Protein AF-D8VEE8-F1 (afdb_monomer)

Solvent-accessible surface area (backbone atoms only — not comparable to full-atom values): 7324 Å² total; per-residue (Å²): 111,64,72,57,51,20,66,76,57,74,43,55,63,66,44,64,72,67,67,70,63,55,74,68,55,46,54,48,46,51,50,52,52,52,54,50,72,73,42,100,67,87,84,81,87,68,89,56,37,43,54,67,55,46,51,54,51,52,52,52,43,35,74,75,70,61,59,70,65,46,80,43,91,43,55,85,62,46,40,56,95,67,93,65,96,43,69,68,62,37,51,55,50,47,54,51,52,51,54,50,49,27,60,78,67,71,27,60,70,50,68,41,71,86,77,80,86,80,121

Foldseek 3Di:
DLVVLCVQLVNDSVCVVVVPDDPVSVVSSVVVVVVVVPDLDDDDPDQPQELVVVLVVVVVSCVPPVDAEAEEEALQSHFYPDDDPDVVVRSVVSVVSVVVSCVVSVHYYHHHDDDDPDD

Organism: Chlamydia pneumoniae (NCBI:txid83558)

Sequence (119 aa):
VERIISNLSEVSCENLRRGNFSRETLSKVEKISSDLQSSHFFICDKNCSEINALINQATALKHSYGIDILFIDYLQLIEANGRSENRQNEIASISRKLRMLSVDLEIPIVCLSQLSRKV

Secondary structure (DSSP, 8-state):
-HHHHHHHHT--HHHHHHT---HHHHHHHHHHHHHHHTSS-----S---BHHHHHHHHHHHHHHH----EEES-GGGPBPSS--S-HHHHHHHHHHHHHHHHHHTTS-EEE--PPP---

Radius of gyration: 18.12 Å; Cα contacts (8 Å, |Δi|>4): 98; chains: 1; bounding box: 39×23×51 Å

pLDDT: mean 88.08, std 8.57, range [53.72, 98.06]

Nearest PDB structures (foldseek):
  4esv-assembly2_J  TM=9.112E-01  e=6.871E-08  Geobacillus stearothermophilus
  4nmn-assembly1_B  TM=9.186E-01  e=2.204E-07  Aquifex aeolicus VF5
  4esv-assembly2_I  TM=9.166E-01  e=1.701E-07  Geobacillus stearothermophilus
  4esv-assembly2_G  TM=9.127E-01  e=1.494E-07  Geobacillus stearothermophilus
  4nmn-assembly1_A  TM=9.421E-01  e=5.115E-07  Aquifex aeolicus VF5

InterPro domains:
  IPR007694 DNA helicase, DnaB-like, C-terminal [PF03796] (1-119)
  IPR007694 DNA helicase, DnaB-like, C-terminal [PS51199] (1-119)
  IPR027417 P-loop containing nucleoside triphosphate hydrolase [G3DSA:3.40.50.300] (1-119)
  IPR027417 P-loop containing nucleoside triphosphate hydrolase [SSF52540] (13-118)

Mean predicted aligned error: 5.83 Å

Structure (mmCIF, N/CA/C/O backbone):
data_AF-D8VEE8-F1
#
_entry.id   AF-D8VEE8-F1
#
loop_
_atom_site.group_PDB
_atom_site.id
_atom_site.type_symbol
_atom_site.label_atom_id
_atom_site.label_alt_id
_atom_site.label_comp_id
_atom_site.label_asym_id
_atom_site.label_entity_id
_atom_site.label_seq_id
_atom_site.pdbx_PDB_ins_code
_atom_site.Cartn_x
_atom_site.Cartn_y
_atom_site.Cartn_z
_atom_site.occupancy
_atom_site.B_iso_or_equiv
_atom_site.auth_seq_id
_atom_site.auth_comp_id
_atom_site.auth_asym_id
_atom_site.auth_atom_id
_atom_site.pdbx_PDB_model_num
ATOM 1 N N . VAL A 1 1 ? 5.477 5.446 -8.217 1.00 81.50 1 VAL A N 1
ATOM 2 C CA . VAL A 1 1 ? 5.498 4.716 -9.514 1.00 81.50 1 VAL A CA 1
ATOM 3 C C . VAL A 1 1 ? 6.887 4.180 -9.870 1.00 81.50 1 VAL A C 1
ATOM 5 O O . VAL A 1 1 ? 6.994 2.997 -10.158 1.00 81.50 1 VAL A O 1
ATOM 8 N N . GLU A 1 2 ? 7.957 4.982 -9.790 1.00 86.38 2 GLU A N 1
ATOM 9 C CA . GLU A 1 2 ? 9.326 4.582 -10.198 1.00 86.38 2 GLU A CA 1
ATOM 10 C C . GLU A 1 2 ? 9.810 3.237 -9.635 1.00 86.38 2 GLU A C 1
ATOM 12 O O . GLU A 1 2 ? 10.384 2.436 -10.364 1.00 86.38 2 GLU A O 1
ATOM 17 N N . ARG A 1 3 ? 9.543 2.950 -8.353 1.00 89.88 3 ARG A N 1
ATOM 18 C CA . ARG A 1 3 ? 9.939 1.677 -7.722 1.00 89.88 3 ARG A CA 1
ATOM 19 C C . ARG A 1 3 ? 9.278 0.459 -8.373 1.00 89.88 3 ARG A C 1
ATOM 21 O O . ARG A 1 3 ? 9.901 -0.594 -8.433 1.00 89.88 3 ARG A O 1
ATOM 28 N N . ILE A 1 4 ? 8.041 0.592 -8.850 1.00 90.81 4 ILE A N 1
ATOM 29 C CA . ILE A 1 4 ? 7.312 -0.494 -9.521 1.00 90.81 4 ILE A CA 1
ATOM 30 C C . ILE A 1 4 ? 7.951 -0.749 -10.883 1.00 90.81 4 ILE A C 1
ATOM 32 O O . ILE A 1 4 ? 8.325 -1.876 -11.186 1.00 90.81 4 ILE A O 1
ATOM 36 N N . ILE A 1 5 ? 8.166 0.320 -11.654 1.00 90.19 5 ILE A N 1
ATOM 37 C CA . ILE A 1 5 ? 8.821 0.245 -12.963 1.00 90.19 5 ILE A CA 1
ATOM 38 C C . ILE A 1 5 ? 10.224 -0.345 -12.821 1.00 90.19 5 ILE A C 1
ATOM 40 O O . ILE A 1 5 ? 10.573 -1.246 -13.572 1.00 90.19 5 ILE A O 1
ATOM 44 N N . SER A 1 6 ? 11.010 0.097 -11.838 1.00 91.44 6 SER A N 1
ATOM 45 C CA . SER A 1 6 ? 12.346 -0.443 -11.557 1.00 91.44 6 SER A CA 1
ATOM 46 C C . SER A 1 6 ? 12.328 -1.953 -11.328 1.00 91.44 6 SER A C 1
ATOM 48 O O . SER A 1 6 ? 13.102 -2.671 -11.955 1.00 91.44 6 SER A O 1
ATOM 50 N N . ASN A 1 7 ? 11.408 -2.442 -10.490 1.00 91.50 7 ASN A N 1
ATOM 51 C CA . ASN A 1 7 ? 11.284 -3.875 -10.219 1.00 91.50 7 ASN A CA 1
ATOM 52 C C . ASN A 1 7 ? 10.840 -4.671 -11.454 1.00 91.50 7 ASN A C 1
ATOM 54 O O . ASN A 1 7 ? 11.400 -5.726 -11.719 1.00 91.50 7 ASN A O 1
ATOM 58 N N . LEU A 1 8 ? 9.869 -4.173 -12.224 1.00 89.06 8 LEU A N 1
ATOM 59 C CA . LEU A 1 8 ? 9.342 -4.882 -13.398 1.00 89.06 8 LEU A CA 1
ATOM 60 C C . LEU A 1 8 ? 10.295 -4.845 -14.604 1.00 89.06 8 LEU A C 1
ATOM 62 O O . LEU A 1 8 ? 10.327 -5.771 -15.408 1.00 89.06 8 LEU A O 1
ATOM 66 N N . SER A 1 9 ? 11.052 -3.757 -14.757 1.00 89.44 9 SER A N 1
ATOM 67 C CA . SER A 1 9 ? 11.977 -3.553 -15.880 1.00 89.44 9 SER A CA 1
ATOM 68 C C . SER A 1 9 ? 13.381 -4.085 -15.613 1.00 89.44 9 SER A C 1
ATOM 70 O O . SER A 1 9 ? 14.176 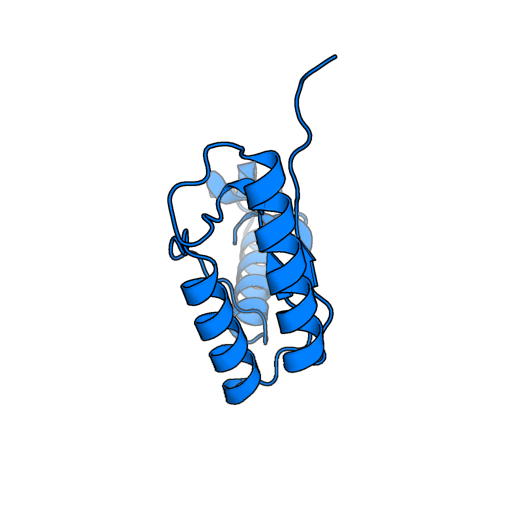-4.152 -16.549 1.00 89.44 9 SER A O 1
ATOM 72 N N . GLU A 1 10 ? 13.692 -4.467 -14.371 1.00 88.31 10 GLU A N 1
ATOM 73 C CA . GLU A 1 10 ? 15.039 -4.842 -13.908 1.00 88.31 10 GLU A CA 1
ATOM 74 C C . GLU A 1 10 ? 16.078 -3.721 -14.114 1.00 88.31 10 GLU A C 1
ATOM 76 O O . GLU A 1 10 ? 17.285 -3.954 -14.164 1.00 88.31 10 GLU A O 1
ATOM 81 N N . VAL A 1 11 ? 15.613 -2.475 -14.228 1.00 89.38 11 VAL A N 1
ATOM 82 C CA . VAL A 1 11 ? 16.457 -1.282 -14.334 1.00 89.38 11 VAL A CA 1
ATOM 83 C C . VAL A 1 11 ? 16.561 -0.647 -12.960 1.00 89.38 11 VAL A C 1
ATOM 85 O O . VAL A 1 11 ? 15.551 -0.437 -12.290 1.00 89.38 11 VAL A O 1
ATOM 88 N N . SER A 1 12 ? 17.769 -0.286 -12.530 1.00 89.19 12 SER A N 1
ATOM 89 C CA . SER A 1 12 ? 17.952 0.381 -11.238 1.00 89.19 12 SER A CA 1
ATOM 90 C C . SER A 1 12 ? 17.204 1.722 -11.177 1.00 89.19 12 SER A C 1
ATOM 92 O O . SER A 1 12 ? 17.165 2.481 -12.148 1.00 89.19 12 SER A O 1
ATOM 94 N N . CYS A 1 13 ? 16.661 2.063 -10.003 1.00 88.38 13 CYS A N 1
ATOM 95 C CA . CYS A 1 13 ? 16.030 3.368 -9.769 1.00 88.38 13 CYS A CA 1
ATOM 96 C C . CYS A 1 13 ? 16.967 4.552 -10.077 1.00 88.38 13 CYS A C 1
ATOM 98 O O . CYS A 1 13 ? 16.508 5.623 -10.457 1.00 88.38 13 CYS A O 1
ATOM 100 N N . GLU A 1 14 ? 18.278 4.384 -9.891 1.00 88.31 14 GLU A N 1
ATOM 101 C CA . GLU A 1 14 ? 19.265 5.415 -10.219 1.00 88.31 14 GLU A CA 1
ATOM 102 C C . GLU A 1 14 ? 19.337 5.670 -11.725 1.00 88.31 14 GLU A C 1
ATOM 104 O O . GLU A 1 14 ? 19.276 6.823 -12.149 1.00 88.31 14 GLU A O 1
ATOM 109 N N . ASN A 1 15 ? 19.402 4.606 -12.528 1.00 86.19 15 ASN A N 1
ATOM 110 C CA . ASN A 1 15 ? 19.406 4.728 -13.982 1.00 86.19 15 ASN A CA 1
ATOM 111 C C . ASN A 1 15 ? 18.078 5.297 -14.487 1.00 86.19 15 ASN A C 1
ATOM 113 O O . ASN A 1 15 ? 18.096 6.156 -15.366 1.00 86.19 15 ASN A O 1
ATOM 117 N N . LEU A 1 16 ? 16.954 4.901 -13.869 1.00 87.00 16 LEU A N 1
ATOM 118 C CA . LEU A 1 16 ? 15.640 5.472 -14.166 1.00 87.00 16 LEU A CA 1
ATOM 119 C C . LEU A 1 16 ? 15.597 6.990 -13.960 1.00 87.00 16 LEU A C 1
ATOM 121 O O . LEU A 1 16 ? 15.150 7.715 -14.842 1.00 87.00 16 LEU A O 1
ATOM 125 N N . ARG A 1 17 ? 16.118 7.481 -12.829 1.00 85.94 17 ARG A N 1
ATOM 126 C CA . ARG A 1 17 ? 16.149 8.920 -12.525 1.00 85.94 17 ARG A CA 1
ATOM 127 C C . ARG A 1 17 ? 17.143 9.707 -13.373 1.00 85.94 17 ARG A C 1
ATOM 129 O O . ARG A 1 17 ? 16.892 10.865 -13.681 1.00 85.94 17 ARG A O 1
ATOM 136 N N . ARG A 1 18 ? 18.289 9.110 -13.713 1.00 86.38 18 ARG A N 1
ATOM 137 C CA . ARG A 1 18 ? 19.337 9.774 -14.507 1.00 86.38 18 ARG A CA 1
ATOM 138 C C . ARG A 1 18 ? 19.025 9.826 -16.002 1.00 86.38 18 ARG A C 1
ATOM 140 O O . ARG A 1 18 ? 19.695 10.564 -16.714 1.00 86.38 18 ARG A O 1
ATOM 147 N N . GLY A 1 19 ? 18.063 9.039 -16.483 1.00 80.56 19 GLY A N 1
ATOM 148 C CA . GLY A 1 19 ? 17.708 8.995 -17.902 1.00 80.56 19 GLY A CA 1
ATOM 149 C C . GLY A 1 19 ? 18.764 8.333 -18.795 1.00 80.56 19 GLY A C 1
ATOM 150 O O . GLY A 1 19 ? 18.723 8.487 -20.012 1.00 80.56 19 GLY A O 1
ATOM 151 N N . ASN A 1 20 ? 19.734 7.620 -18.211 1.00 78.69 20 ASN A N 1
ATOM 152 C CA . ASN A 1 20 ? 20.813 6.984 -18.962 1.00 78.69 20 ASN A CA 1
ATOM 153 C C . ASN A 1 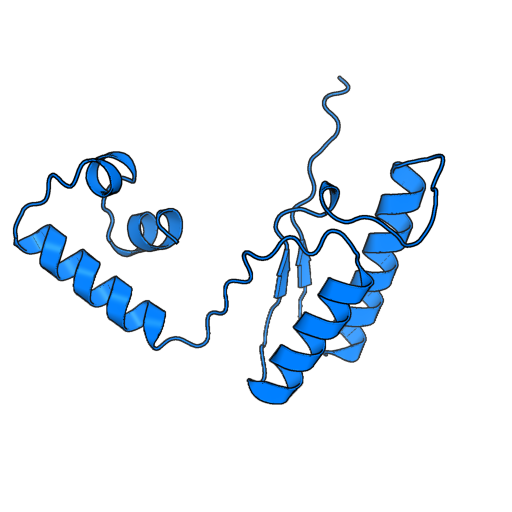20 ? 20.390 5.579 -19.408 1.00 78.69 20 ASN A C 1
ATOM 155 O O . ASN A 1 20 ? 20.655 4.590 -18.720 1.00 78.69 20 ASN A O 1
ATOM 159 N N . PHE A 1 21 ? 19.702 5.504 -20.545 1.00 83.44 21 PHE A N 1
ATOM 160 C CA . PHE A 1 21 ? 19.169 4.255 -21.083 1.00 83.44 21 PHE A CA 1
ATOM 161 C C . PHE A 1 21 ? 19.800 3.905 -22.427 1.00 83.44 21 PHE A C 1
ATOM 163 O O . PHE A 1 21 ? 19.977 4.761 -23.294 1.00 83.44 21 PHE A O 1
ATOM 170 N N . SER A 1 22 ? 20.055 2.614 -22.644 1.00 85.56 22 SER A N 1
ATOM 171 C CA . SER A 1 22 ? 20.137 2.096 -24.008 1.00 85.56 22 SER A CA 1
ATOM 172 C C . SER A 1 22 ? 18.741 2.152 -24.648 1.00 85.56 22 SER A C 1
ATOM 174 O O . SER A 1 22 ? 17.724 2.181 -23.948 1.00 85.56 22 SER A O 1
ATOM 176 N N . ARG A 1 23 ? 18.661 2.139 -25.985 1.00 86.75 23 ARG A N 1
ATOM 177 C CA . ARG A 1 23 ? 17.358 2.107 -26.681 1.00 86.75 23 ARG A CA 1
ATOM 178 C C . ARG A 1 23 ? 16.508 0.900 -26.279 1.00 86.75 23 ARG A C 1
ATOM 180 O O . ARG A 1 23 ? 15.293 1.016 -26.175 1.00 86.75 23 ARG A O 1
ATOM 187 N N . GLU A 1 24 ? 17.152 -0.239 -26.045 1.00 87.44 24 GLU A N 1
ATOM 188 C CA . GLU A 1 24 ? 16.488 -1.468 -25.609 1.00 87.44 24 GLU A CA 1
ATOM 189 C C . GLU A 1 24 ? 15.855 -1.297 -24.222 1.00 87.44 24 GLU A C 1
ATOM 191 O O . GLU A 1 24 ? 14.676 -1.594 -24.032 1.00 87.44 24 GLU A O 1
ATOM 196 N N . THR A 1 25 ? 16.602 -0.725 -23.274 1.00 86.56 25 THR A N 1
ATOM 197 C CA . THR A 1 25 ? 16.100 -0.433 -21.929 1.00 86.56 25 THR A CA 1
ATOM 198 C C . THR A 1 25 ? 14.935 0.549 -21.960 1.00 86.56 25 THR A C 1
ATOM 200 O O . THR A 1 25 ? 13.945 0.343 -21.261 1.00 86.56 25 THR A O 1
ATOM 203 N N . LEU A 1 26 ? 15.031 1.594 -22.785 1.00 89.06 26 LEU A N 1
ATOM 204 C CA . LEU A 1 26 ? 13.960 2.576 -22.930 1.00 89.06 26 LEU A CA 1
ATOM 205 C C . LEU A 1 26 ? 12.670 1.914 -23.434 1.00 89.06 26 LEU A C 1
ATOM 207 O O . LEU A 1 26 ? 11.622 2.079 -22.818 1.00 89.06 26 LEU A O 1
ATOM 211 N N . SER A 1 27 ? 12.767 1.082 -24.474 1.00 90.69 27 SER A N 1
ATOM 212 C CA . SER A 1 27 ? 11.617 0.346 -25.011 1.00 90.69 27 SER A CA 1
ATOM 213 C C . SER A 1 27 ? 10.992 -0.603 -23.976 1.00 90.69 27 SER A C 1
ATOM 215 O O . SER A 1 27 ? 9.767 -0.679 -23.865 1.00 90.69 27 SER A O 1
ATOM 217 N N . LYS A 1 28 ? 11.814 -1.281 -23.156 1.00 90.00 28 LYS A N 1
ATOM 218 C CA . LYS A 1 28 ? 11.333 -2.132 -22.050 1.00 90.00 28 LYS A CA 1
ATOM 219 C C . LYS A 1 28 ? 10.547 -1.317 -21.016 1.00 90.00 28 LYS A C 1
ATOM 221 O O . LYS A 1 28 ? 9.471 -1.737 -20.593 1.00 90.00 28 LYS A O 1
ATOM 226 N N . VAL A 1 29 ? 11.069 -0.154 -20.623 1.00 90.25 29 VAL A N 1
ATOM 227 C CA . VAL A 1 29 ? 10.430 0.745 -19.649 1.00 90.25 29 VAL A CA 1
ATOM 228 C C . VAL A 1 29 ? 9.117 1.316 -20.188 1.00 90.25 29 VAL A C 1
ATOM 230 O O . VAL A 1 29 ? 8.119 1.308 -19.470 1.00 90.25 29 VAL A O 1
ATOM 233 N N . GLU A 1 30 ? 9.091 1.769 -21.443 1.00 90.81 30 GLU A N 1
ATOM 234 C CA . GLU A 1 30 ? 7.886 2.298 -22.096 1.00 90.81 30 GLU A CA 1
ATOM 235 C C . GLU A 1 30 ? 6.770 1.256 -22.150 1.00 90.81 30 GLU A C 1
ATOM 237 O O . GLU A 1 30 ? 5.637 1.548 -21.763 1.00 90.81 30 GLU A O 1
ATOM 242 N N . LYS A 1 31 ? 7.103 0.022 -22.547 1.00 91.88 31 LYS A N 1
ATOM 243 C CA . LYS A 1 31 ? 6.147 -1.086 -22.579 1.00 91.88 31 LYS A CA 1
ATOM 244 C C . LYS A 1 31 ? 5.530 -1.336 -21.202 1.00 91.88 31 LYS A C 1
ATOM 246 O O . LYS A 1 31 ? 4.314 -1.330 -21.071 1.00 91.88 31 LYS A O 1
ATOM 251 N N . ILE A 1 32 ? 6.360 -1.477 -20.168 1.00 92.00 32 ILE A N 1
ATOM 252 C CA . ILE A 1 32 ? 5.890 -1.717 -18.794 1.00 92.00 32 ILE A CA 1
ATOM 253 C C . ILE A 1 32 ? 5.036 -0.555 -18.282 1.00 92.00 32 ILE A C 1
ATOM 255 O O . ILE A 1 32 ? 4.047 -0.775 -17.588 1.00 92.00 32 ILE A O 1
ATOM 259 N N . SER A 1 33 ? 5.409 0.683 -18.611 1.00 90.12 33 SER A N 1
ATOM 260 C CA . SER A 1 33 ? 4.636 1.867 -18.236 1.00 90.12 33 SER A CA 1
ATOM 261 C C . SER A 1 33 ? 3.247 1.851 -18.880 1.00 90.12 33 SER A C 1
ATOM 263 O O . SER A 1 33 ? 2.253 2.099 -18.199 1.00 90.12 33 SER A O 1
ATOM 265 N N . SER A 1 34 ? 3.167 1.491 -20.166 1.00 91.56 34 SER A N 1
ATOM 266 C CA . SER A 1 34 ? 1.898 1.328 -20.883 1.00 91.56 34 SER A CA 1
ATOM 267 C C . SER A 1 34 ? 1.049 0.203 -20.288 1.00 91.56 34 SER A C 1
ATOM 269 O O . SER A 1 34 ? -0.139 0.400 -20.030 1.00 91.56 34 SER A O 1
ATOM 271 N N . ASP A 1 35 ? 1.656 -0.954 -20.017 1.00 91.50 35 ASP A N 1
ATOM 272 C CA . ASP A 1 35 ? 0.970 -2.097 -19.411 1.00 91.50 35 ASP A CA 1
ATOM 273 C C . ASP A 1 35 ? 0.397 -1.707 -18.036 1.00 91.50 35 ASP A C 1
ATOM 275 O O . ASP A 1 35 ? -0.776 -1.958 -17.752 1.00 91.50 35 ASP A O 1
ATOM 279 N N . LEU A 1 36 ? 1.179 -0.996 -17.214 1.00 90.44 36 LEU A N 1
ATOM 280 C CA . LEU A 1 36 ? 0.749 -0.518 -15.899 1.00 90.44 36 LEU A CA 1
ATOM 281 C C . LEU A 1 36 ? -0.388 0.511 -15.994 1.00 90.44 36 LEU A C 1
ATOM 283 O O . LEU A 1 36 ? -1.321 0.442 -15.196 1.00 90.44 36 LEU A O 1
ATOM 287 N N . GLN A 1 37 ? -0.355 1.427 -16.969 1.00 88.25 37 GLN A N 1
ATOM 288 C CA . GLN A 1 37 ? -1.442 2.393 -17.193 1.00 88.25 37 GLN A CA 1
ATOM 289 C C . GLN A 1 37 ? -2.768 1.717 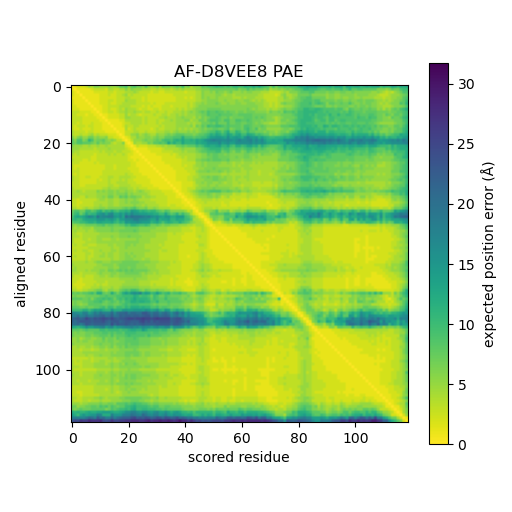-17.547 1.00 88.25 37 GLN A C 1
ATOM 291 O O . GLN A 1 37 ? -3.824 2.204 -17.155 1.00 88.25 37 GLN A O 1
ATOM 296 N N . SER A 1 38 ? -2.717 0.600 -18.273 1.00 88.81 38 SER A N 1
ATOM 297 C CA . SER A 1 38 ? -3.907 -0.179 -18.635 1.00 88.81 38 SER A CA 1
ATOM 298 C C . SER A 1 38 ? -4.372 -1.157 -17.547 1.00 88.81 38 SER A C 1
ATOM 300 O O . SER A 1 38 ? -5.416 -1.793 -17.689 1.00 88.81 38 SER A O 1
ATOM 302 N N . SER A 1 39 ? -3.602 -1.306 -16.467 1.00 90.62 39 SER A N 1
ATOM 303 C CA . SER A 1 39 ? -3.886 -2.272 -15.407 1.00 90.62 39 SER A CA 1
ATOM 304 C C . SER A 1 39 ? -4.910 -1.750 -14.391 1.00 90.62 39 SER A C 1
ATOM 306 O O . SER A 1 39 ? -5.046 -0.547 -14.175 1.00 90.62 39 SER A O 1
ATOM 308 N N . HIS A 1 40 ? -5.583 -2.667 -13.688 1.00 90.94 40 HIS A N 1
ATOM 309 C CA . HIS A 1 40 ? -6.479 -2.352 -12.564 1.00 90.94 40 HIS A CA 1
ATOM 310 C C . HIS A 1 40 ? -5.688 -2.063 -11.274 1.00 90.94 40 HIS A C 1
ATOM 312 O O . HIS A 1 40 ? -5.967 -2.612 -10.209 1.00 90.94 40 HIS A O 1
ATOM 318 N N . PHE A 1 41 ? -4.655 -1.225 -11.379 1.00 91.56 41 PHE A N 1
ATOM 319 C CA . PHE A 1 41 ? -3.785 -0.838 -10.277 1.00 91.56 41 PHE A CA 1
ATOM 320 C C . PHE A 1 41 ? -3.913 0.660 -10.005 1.00 91.56 41 PHE A C 1
ATOM 322 O O . PHE A 1 41 ? -3.396 1.502 -10.738 1.00 91.56 41 PHE A O 1
ATOM 329 N N . PHE A 1 42 ? -4.603 0.997 -8.919 1.00 91.69 42 PHE A N 1
ATOM 330 C CA . PHE A 1 42 ? -4.892 2.379 -8.551 1.00 91.69 42 PHE A CA 1
ATOM 331 C C . PHE A 1 42 ? -3.907 2.866 -7.487 1.00 91.69 42 PHE A C 1
ATOM 333 O O . PHE A 1 42 ? -3.839 2.310 -6.392 1.00 91.69 42 PHE A O 1
ATOM 340 N N . ILE A 1 43 ? -3.169 3.938 -7.786 1.00 90.31 43 ILE A N 1
ATOM 341 C CA . ILE A 1 43 ? -2.318 4.627 -6.809 1.00 90.31 43 ILE A CA 1
ATOM 342 C C . ILE A 1 43 ? -3.017 5.909 -6.371 1.00 90.31 43 ILE A C 1
ATOM 344 O O . ILE A 1 43 ? -3.306 6.781 -7.190 1.00 90.31 43 ILE A O 1
ATOM 348 N N . CYS A 1 44 ? -3.252 6.040 -5.070 1.00 86.88 44 CYS A N 1
ATOM 349 C CA . CYS A 1 44 ? -3.850 7.227 -4.471 1.00 86.88 44 CYS A CA 1
ATOM 350 C C . CYS A 1 44 ? -2.767 8.017 -3.724 1.00 86.88 44 CYS A C 1
ATOM 352 O O . CYS A 1 44 ? -2.444 7.687 -2.592 1.00 86.88 44 CYS A O 1
ATOM 354 N N . ASP A 1 45 ? -2.205 9.044 -4.368 1.00 76.25 45 ASP A N 1
ATOM 355 C CA . ASP A 1 45 ? -1.109 9.877 -3.823 1.00 76.25 45 ASP A CA 1
ATOM 356 C C . ASP A 1 45 ? -1.605 11.170 -3.141 1.00 76.25 45 ASP A C 1
ATOM 358 O O . ASP A 1 45 ? -0.841 12.049 -2.757 1.00 76.25 45 ASP A O 1
ATOM 362 N N . LYS A 1 46 ? -2.927 11.338 -3.011 1.00 69.00 46 LYS A N 1
ATOM 363 C CA . LYS A 1 46 ? -3.483 12.464 -2.252 1.00 69.00 46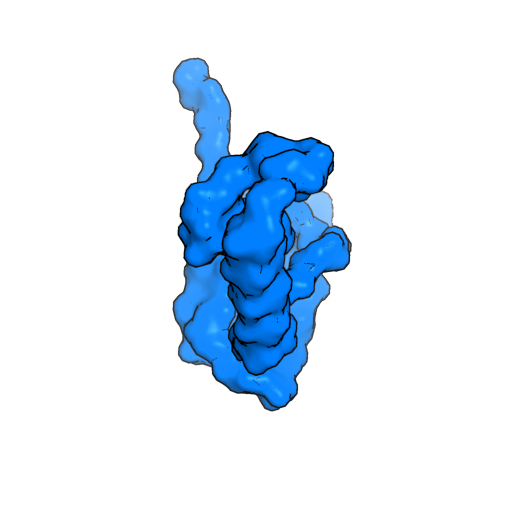 LYS A CA 1
ATOM 364 C C . LYS A 1 46 ? -3.369 12.153 -0.763 1.00 69.00 46 LYS A C 1
ATOM 366 O O . LYS A 1 46 ? -3.793 11.081 -0.342 1.00 69.00 46 LYS A O 1
ATOM 371 N N . ASN A 1 47 ? -2.875 13.116 0.019 1.00 64.19 47 ASN A N 1
ATOM 372 C CA . ASN A 1 47 ? -2.802 13.043 1.480 1.00 64.19 47 ASN A CA 1
ATOM 373 C C . ASN A 1 47 ? -4.203 12.845 2.093 1.00 64.19 47 ASN A C 1
ATOM 375 O O . ASN A 1 47 ? -4.876 13.811 2.444 1.00 64.19 47 ASN A O 1
ATOM 379 N N . CYS A 1 48 ? -4.649 11.597 2.229 1.00 68.81 48 CYS A N 1
ATOM 380 C CA . CYS A 1 48 ? -5.742 11.233 3.122 1.00 68.81 48 CYS A CA 1
ATOM 381 C C . CYS A 1 48 ? -5.147 10.994 4.507 1.00 68.81 48 CYS A C 1
ATOM 383 O O . CYS A 1 48 ? -4.848 9.856 4.865 1.00 68.81 48 CYS A O 1
ATOM 385 N N . SER A 1 49 ? -4.941 12.070 5.270 1.00 78.69 49 SER A N 1
ATOM 386 C CA . SER A 1 49 ? -4.578 11.934 6.682 1.00 78.69 49 SER A CA 1
ATOM 387 C C . SER A 1 49 ? -5.748 11.352 7.475 1.00 78.69 49 SER A C 1
ATOM 389 O O . SER A 1 49 ? -5.547 10.507 8.331 1.00 78.69 49 SER A O 1
ATOM 391 N N . GLU A 1 50 ? -6.993 11.706 7.158 1.00 88.31 50 GLU A N 1
ATOM 392 C CA . GLU A 1 50 ? -8.152 11.213 7.906 1.00 88.31 50 GLU A CA 1
ATOM 393 C C . GLU A 1 50 ? -8.594 9.799 7.493 1.00 88.31 50 GLU A C 1
ATOM 395 O O . GLU A 1 50 ? -8.865 9.517 6.321 1.00 88.31 50 GLU A O 1
ATOM 400 N N . ILE A 1 51 ? -8.805 8.925 8.485 1.00 91.19 51 ILE A N 1
ATOM 401 C CA . ILE A 1 51 ? -9.297 7.551 8.265 1.00 91.19 51 ILE A CA 1
ATOM 402 C C . ILE A 1 51 ? -10.638 7.493 7.514 1.00 91.19 51 ILE A C 1
ATOM 404 O O . ILE A 1 51 ? -10.877 6.576 6.731 1.00 91.19 51 ILE A O 1
ATOM 408 N N . ASN A 1 52 ? -11.519 8.474 7.721 1.00 91.06 52 ASN A N 1
ATOM 409 C CA . ASN A 1 52 ? -12.813 8.517 7.040 1.00 91.06 52 ASN A CA 1
ATOM 410 C C . ASN A 1 52 ? -12.666 8.807 5.539 1.00 91.06 52 ASN A C 1
ATOM 412 O O . ASN A 1 52 ? -13.404 8.241 4.734 1.00 91.06 52 ASN A O 1
ATOM 416 N N . ALA A 1 53 ? -11.709 9.657 5.156 1.00 91.25 53 ALA A N 1
ATOM 417 C CA . ALA A 1 53 ? -11.432 9.944 3.753 1.00 91.25 53 ALA A CA 1
ATOM 418 C C . ALA A 1 53 ? -10.923 8.687 3.030 1.00 91.25 53 ALA A C 1
ATOM 420 O O . ALA A 1 53 ? -11.397 8.373 1.938 1.00 91.25 53 ALA A O 1
ATOM 421 N N . LEU A 1 54 ? -10.051 7.915 3.691 1.00 92.50 54 LEU A N 1
ATOM 422 C CA . LEU A 1 54 ? -9.570 6.626 3.190 1.00 92.50 54 LEU A CA 1
ATOM 423 C C . LEU A 1 54 ? -10.714 5.628 2.983 1.00 92.50 54 LEU A C 1
ATOM 425 O O . LEU A 1 54 ? -10.802 5.021 1.918 1.00 92.50 54 LEU A O 1
ATOM 429 N N . ILE A 1 55 ? -11.604 5.479 3.972 1.00 93.94 55 ILE A N 1
ATOM 430 C CA . ILE A 1 55 ? -12.770 4.585 3.878 1.00 93.94 55 ILE A CA 1
ATOM 431 C C . ILE A 1 55 ? -13.640 4.966 2.677 1.00 93.94 55 ILE A C 1
ATOM 433 O O . ILE A 1 55 ? -13.936 4.118 1.840 1.00 93.94 55 ILE A O 1
ATOM 437 N N . ASN A 1 56 ? -13.995 6.247 2.549 1.00 94.00 56 ASN A N 1
ATOM 438 C CA . ASN A 1 56 ? -14.833 6.723 1.449 1.00 94.00 56 ASN A CA 1
ATOM 439 C C . ASN A 1 56 ? -14.192 6.451 0.082 1.00 94.00 56 ASN A C 1
ATOM 441 O O . ASN A 1 56 ? -14.872 6.014 -0.848 1.00 94.00 56 ASN A O 1
ATOM 445 N N . GLN A 1 57 ? -12.882 6.675 -0.037 1.00 93.38 57 GLN A N 1
ATOM 446 C CA . GLN A 1 57 ? -12.151 6.428 -1.273 1.00 93.38 57 GLN A CA 1
ATOM 447 C C . GLN A 1 57 ? -12.088 4.933 -1.616 1.00 93.38 57 GLN A C 1
ATOM 449 O O . GLN A 1 57 ? -12.345 4.562 -2.761 1.00 93.38 57 GLN A O 1
ATOM 454 N N . ALA A 1 58 ? -11.792 4.071 -0.639 1.00 94.75 58 ALA A N 1
ATOM 455 C CA . ALA A 1 58 ? -11.735 2.625 -0.839 1.00 94.75 58 ALA A CA 1
ATOM 456 C C . ALA A 1 58 ? -13.098 2.054 -1.259 1.00 94.75 58 ALA A C 1
ATOM 458 O O . ALA A 1 58 ? -13.172 1.291 -2.222 1.00 94.75 58 ALA A O 1
ATOM 459 N N . THR A 1 59 ? -14.184 2.482 -0.609 1.00 96.00 59 THR A N 1
ATOM 460 C CA . THR A 1 59 ? -15.550 2.075 -0.971 1.00 96.00 59 THR A CA 1
ATOM 461 C C . THR A 1 59 ? -15.924 2.539 -2.377 1.00 96.00 59 THR A C 1
ATOM 463 O O . THR A 1 59 ? -16.462 1.756 -3.159 1.00 96.00 59 THR A O 1
ATOM 466 N N . ALA A 1 60 ? -15.588 3.780 -2.745 1.00 95.19 60 ALA A N 1
ATOM 467 C CA . ALA A 1 60 ? -15.833 4.290 -4.093 1.00 95.19 60 ALA A CA 1
ATOM 468 C C . ALA A 1 60 ? -15.071 3.489 -5.164 1.00 95.19 60 ALA A C 1
ATOM 470 O O . ALA A 1 60 ? -15.633 3.188 -6.220 1.00 95.19 60 ALA A O 1
ATOM 471 N N . LEU A 1 61 ? -13.819 3.103 -4.888 1.00 95.25 61 LEU A N 1
ATOM 472 C CA . LEU A 1 61 ? -13.020 2.263 -5.783 1.00 95.25 61 LEU A CA 1
ATOM 473 C C . LEU A 1 61 ? -13.570 0.835 -5.879 1.00 95.25 61 LEU A C 1
ATOM 475 O O . LEU A 1 61 ? -13.655 0.303 -6.984 1.00 95.25 61 LEU A O 1
ATOM 479 N N . LYS A 1 62 ? -14.002 0.228 -4.764 1.00 96.19 62 LYS A N 1
ATOM 480 C CA . LYS A 1 62 ? -14.653 -1.093 -4.770 1.00 96.19 62 LYS A CA 1
ATOM 481 C C . LYS A 1 62 ? -15.935 -1.076 -5.591 1.00 96.19 62 LYS A C 1
ATOM 483 O O . LYS A 1 62 ? -16.127 -1.955 -6.419 1.00 96.19 62 LYS A O 1
ATOM 488 N N . HIS A 1 63 ? -16.772 -0.058 -5.417 1.00 96.44 63 HIS A N 1
ATOM 489 C CA . HIS A 1 63 ? -18.016 0.072 -6.171 1.00 96.44 63 HIS A CA 1
ATOM 490 C C . HIS A 1 63 ? -17.775 0.317 -7.668 1.00 96.44 63 HIS A C 1
ATOM 492 O O . HIS A 1 63 ? -18.454 -0.264 -8.507 1.00 96.44 63 HIS A O 1
ATOM 498 N N . SER A 1 64 ? -16.820 1.185 -8.012 1.00 95.62 64 SER A N 1
ATOM 499 C CA . SER A 1 64 ? -16.608 1.603 -9.406 1.00 95.62 64 SER A CA 1
ATOM 500 C C . SER A 1 64 ? -15.788 0.602 -10.219 1.00 95.62 64 SER A C 1
ATOM 502 O O . SER A 1 64 ? -16.016 0.465 -11.416 1.00 95.62 64 SER A O 1
ATOM 504 N N . TYR A 1 65 ? -14.827 -0.074 -9.583 1.00 95.12 65 TYR A N 1
ATOM 505 C CA . TYR A 1 65 ? -13.827 -0.899 -10.269 1.00 95.12 65 TYR A CA 1
ATOM 506 C C . TYR A 1 65 ? -13.681 -2.309 -9.696 1.00 95.12 65 TYR A C 1
ATOM 508 O O . TYR A 1 65 ? -12.909 -3.093 -10.235 1.00 95.12 65 TYR A O 1
ATOM 516 N N . GLY A 1 66 ? -14.382 -2.646 -8.611 1.00 95.94 66 GLY A N 1
ATOM 517 C CA . GLY A 1 66 ? -14.353 -3.996 -8.055 1.00 95.94 66 GLY A CA 1
ATOM 518 C C . GLY A 1 66 ? -13.007 -4.407 -7.461 1.00 95.94 66 GLY A C 1
ATOM 519 O O . GLY A 1 66 ? -12.660 -5.571 -7.574 1.00 95.94 66 GLY A O 1
ATOM 520 N N . ILE A 1 67 ? -12.248 -3.492 -6.836 1.00 96.44 67 ILE A N 1
ATOM 521 C CA . ILE A 1 67 ? -10.915 -3.816 -6.286 1.00 96.44 67 ILE A CA 1
ATOM 522 C C . ILE A 1 67 ? -10.931 -5.064 -5.387 1.00 96.44 67 ILE A C 1
ATOM 524 O O . ILE A 1 67 ? -11.870 -5.266 -4.615 1.00 96.44 67 ILE A O 1
ATOM 528 N N . ASP A 1 68 ? -9.869 -5.864 -5.456 1.00 97.00 68 ASP A N 1
ATOM 529 C CA . ASP A 1 68 ? -9.755 -7.138 -4.726 1.00 97.00 68 ASP A CA 1
ATOM 530 C C . ASP A 1 68 ? -8.820 -7.071 -3.517 1.00 97.00 68 ASP A C 1
ATOM 532 O O . ASP A 1 68 ? -8.802 -7.972 -2.685 1.00 97.00 68 ASP A O 1
ATOM 536 N N . ILE A 1 69 ? -8.012 -6.017 -3.414 1.00 97.50 69 ILE A N 1
ATOM 537 C CA . ILE A 1 69 ? -7.041 -5.841 -2.336 1.00 97.50 69 ILE A CA 1
ATOM 538 C C . ILE A 1 69 ? -6.742 -4.360 -2.130 1.00 97.50 69 ILE A C 1
ATOM 540 O O . ILE A 1 69 ? -6.696 -3.582 -3.084 1.00 97.50 69 ILE A O 1
ATOM 544 N N . LEU A 1 70 ? -6.511 -3.976 -0.875 1.00 96.12 70 LEU A N 1
ATOM 545 C CA . LEU A 1 70 ? -6.103 -2.625 -0.506 1.00 96.12 70 LEU A CA 1
ATOM 546 C C . LEU A 1 70 ? -4.744 -2.650 0.199 1.00 96.12 70 LEU A C 1
ATOM 548 O O . LEU A 1 70 ? -4.563 -3.359 1.188 1.00 96.12 70 LEU A O 1
ATOM 552 N N . PHE A 1 71 ? -3.810 -1.833 -0.284 1.00 95.31 71 PHE A N 1
ATOM 553 C CA . PHE A 1 71 ? -2.506 -1.610 0.340 1.00 95.31 71 PHE A CA 1
ATOM 554 C C . PHE A 1 71 ? -2.433 -0.197 0.925 1.00 95.31 71 PHE A C 1
ATOM 556 O O . PHE A 1 71 ? -2.793 0.767 0.252 1.00 95.31 71 PHE A O 1
ATOM 563 N N . ILE A 1 72 ? -1.951 -0.074 2.164 1.00 92.38 72 ILE A N 1
ATOM 564 C CA . ILE A 1 72 ? -1.828 1.199 2.890 1.00 92.38 72 ILE A CA 1
ATOM 565 C C . ILE A 1 72 ? -0.378 1.381 3.357 1.00 92.38 72 ILE A C 1
ATOM 567 O O . ILE A 1 72 ? 0.121 0.598 4.167 1.00 92.38 72 ILE A O 1
ATOM 571 N N . ASP A 1 73 ? 0.278 2.439 2.879 1.00 89.81 73 ASP A N 1
ATOM 572 C CA . ASP A 1 73 ? 1.648 2.842 3.229 1.00 89.81 73 ASP A CA 1
ATOM 573 C C . ASP A 1 73 ? 1.621 4.261 3.827 1.00 89.81 73 ASP A C 1
ATOM 575 O O . ASP A 1 73 ? 1.457 5.232 3.098 1.00 89.81 73 ASP A O 1
ATOM 579 N N . TYR A 1 74 ? 1.683 4.477 5.142 1.00 84.62 74 TYR A N 1
ATOM 580 C CA . TYR A 1 74 ? 1.709 3.557 6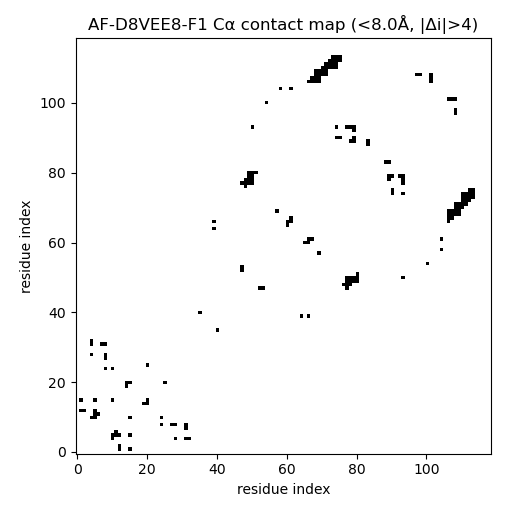.286 1.00 84.62 74 TYR A CA 1
ATOM 581 C C . TYR A 1 74 ? 0.767 4.085 7.387 1.00 84.62 74 TYR A C 1
ATOM 583 O O . TYR A 1 74 ? 0.458 5.277 7.430 1.00 84.62 74 TYR A O 1
ATOM 591 N N . LEU A 1 75 ? 0.314 3.219 8.305 1.00 83.94 75 LEU A N 1
ATOM 592 C CA . LEU A 1 75 ? -0.734 3.532 9.299 1.00 83.94 75 LEU A CA 1
ATOM 593 C C . LEU A 1 75 ? -0.462 4.795 10.118 1.00 83.94 75 LEU A C 1
ATOM 595 O O . LEU A 1 75 ? -1.389 5.504 10.495 1.00 83.94 75 LEU A O 1
ATOM 599 N N . GLN A 1 76 ? 0.805 5.077 10.415 1.00 80.56 76 GLN A N 1
ATOM 600 C CA . GLN A 1 76 ? 1.191 6.214 11.238 1.00 80.56 76 GLN A CA 1
ATOM 601 C C . GLN A 1 76 ? 1.009 7.580 10.548 1.00 80.56 76 GLN A C 1
ATOM 603 O O . GLN A 1 76 ? 1.163 8.592 11.229 1.00 80.56 76 GLN A O 1
ATOM 608 N N . LEU A 1 77 ? 0.683 7.638 9.255 1.00 81.81 77 LEU A N 1
ATOM 609 C CA . LEU A 1 77 ? 0.257 8.875 8.583 1.00 81.81 77 LEU A CA 1
ATOM 610 C C . LEU A 1 77 ? -1.255 9.101 8.658 1.00 81.81 77 LEU A C 1
ATOM 612 O O . LEU A 1 77 ? -1.729 10.173 8.297 1.00 81.81 77 LEU A O 1
ATOM 616 N N . ILE A 1 78 ? -1.996 8.101 9.141 1.00 84.75 78 ILE A N 1
ATOM 617 C CA . ILE A 1 78 ? -3.432 8.197 9.340 1.00 84.75 78 ILE A CA 1
ATOM 618 C C . ILE A 1 78 ? -3.700 8.778 10.734 1.00 84.75 78 ILE A C 1
ATOM 620 O O . ILE A 1 78 ? -3.113 8.369 11.747 1.00 84.75 78 ILE A O 1
ATOM 624 N N . GLU A 1 79 ? -4.603 9.742 10.760 1.00 82.69 79 GLU A N 1
ATOM 625 C CA . GLU A 1 79 ? -5.166 10.415 11.915 1.00 82.69 79 GLU A CA 1
ATOM 626 C C . GLU A 1 79 ? -6.543 9.812 12.205 1.00 82.69 79 GLU A C 1
ATOM 628 O O . GLU A 1 79 ? -7.393 9.631 11.318 1.00 82.69 79 GLU A O 1
ATOM 633 N N . ALA A 1 80 ? -6.773 9.463 13.469 1.00 79.81 80 ALA A N 1
ATOM 634 C CA . ALA A 1 80 ? -8.118 9.147 13.919 1.00 79.81 80 ALA A CA 1
ATOM 635 C C . ALA A 1 80 ? -8.912 10.443 14.124 1.00 79.81 80 ALA A C 1
ATOM 637 O O . ALA A 1 80 ? -8.367 11.481 14.485 1.00 79.81 80 ALA A O 1
ATOM 638 N N . ASN A 1 81 ? -10.231 10.374 13.952 1.00 72.81 81 ASN A N 1
ATOM 639 C CA . ASN A 1 81 ? -11.095 11.524 14.206 1.00 72.81 81 ASN A CA 1
ATOM 640 C C . ASN A 1 81 ? -11.002 11.936 15.690 1.00 72.81 81 ASN A C 1
ATOM 642 O O . ASN A 1 81 ? -11.427 11.174 1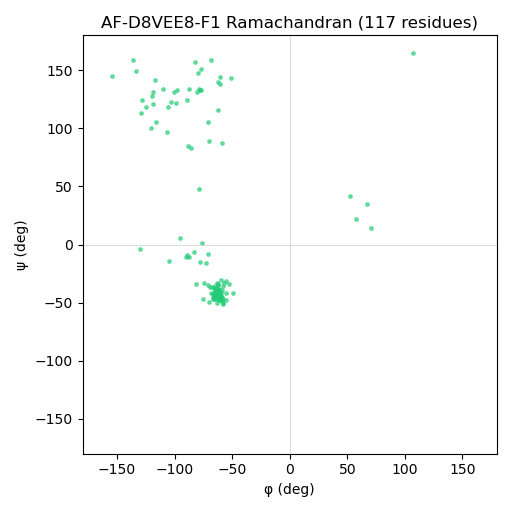6.562 1.00 72.81 81 ASN A O 1
ATOM 646 N N . GLY A 1 82 ? -10.499 13.144 15.957 1.00 68.25 82 GLY A N 1
ATOM 647 C CA . GLY A 1 82 ? -10.429 13.751 17.291 1.00 68.25 82 GLY A CA 1
ATOM 648 C C . GLY A 1 82 ? -9.022 13.801 17.902 1.00 68.25 82 GLY A C 1
ATOM 649 O O . GLY A 1 82 ? -8.097 13.128 17.460 1.00 68.25 82 GLY A O 1
ATOM 650 N N . ARG A 1 83 ? -8.851 14.612 18.957 1.00 59.94 83 ARG A N 1
ATOM 651 C CA . ARG A 1 83 ? -7.602 14.658 19.735 1.00 59.94 83 ARG A CA 1
ATOM 652 C C . ARG A 1 83 ? -7.467 13.377 20.558 1.00 59.94 83 ARG A C 1
ATOM 654 O O . ARG A 1 83 ? -8.140 13.225 21.572 1.00 59.94 83 ARG A O 1
ATOM 661 N N . SER A 1 84 ? -6.585 12.476 20.139 1.00 65.12 84 SER A N 1
ATOM 662 C CA . SER A 1 84 ? -6.109 11.390 20.996 1.00 65.12 84 SER A CA 1
ATOM 663 C C . SER A 1 84 ? -4.879 11.860 21.770 1.00 65.12 84 SER A C 1
ATOM 665 O O . SER A 1 84 ? -3.887 12.258 21.169 1.00 65.12 84 SER A O 1
AT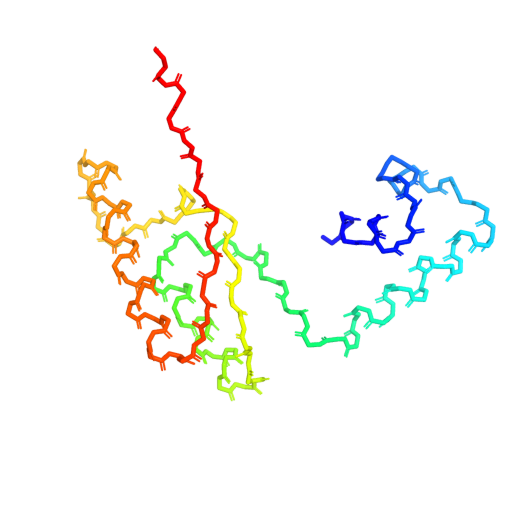OM 667 N N . GLU A 1 85 ? -4.909 11.782 23.101 1.00 68.38 85 GLU A N 1
ATOM 668 C CA . GLU A 1 85 ? -3.721 12.042 23.933 1.00 68.38 85 GLU A CA 1
ATOM 669 C C . GLU A 1 85 ? -2.691 10.902 23.850 1.00 68.38 85 GLU A C 1
ATOM 671 O O . GLU A 1 85 ? -1.529 11.077 24.210 1.00 68.38 85 GLU A O 1
ATOM 676 N N . ASN A 1 86 ? -3.096 9.725 23.348 1.00 83.94 86 ASN A N 1
ATOM 677 C CA . ASN A 1 86 ? -2.243 8.545 23.266 1.00 83.94 86 ASN A CA 1
ATOM 678 C C . ASN A 1 86 ? -2.244 7.937 21.853 1.00 83.94 86 ASN A C 1
ATOM 680 O O . ASN A 1 86 ? -3.238 7.361 21.397 1.00 83.94 86 ASN A O 1
ATOM 684 N N . ARG A 1 87 ? -1.088 7.999 21.180 1.00 83.31 87 ARG A N 1
ATOM 685 C CA . ARG A 1 87 ? -0.890 7.454 19.827 1.00 83.31 87 ARG A CA 1
ATOM 686 C C . ARG A 1 87 ? -1.151 5.946 19.743 1.00 83.31 87 ARG A C 1
ATOM 688 O O . ARG A 1 87 ? -1.608 5.467 18.712 1.00 83.31 87 ARG A O 1
ATOM 695 N N . GLN A 1 88 ? -0.908 5.186 20.813 1.00 84.62 88 GLN A N 1
ATOM 696 C CA . GLN A 1 88 ? -1.181 3.742 20.827 1.00 84.62 88 GLN A CA 1
ATOM 697 C C . GLN A 1 88 ? -2.682 3.453 20.730 1.00 84.62 88 GLN A C 1
ATOM 699 O O . GLN A 1 88 ? -3.104 2.612 19.936 1.00 84.62 88 GLN A O 1
ATOM 704 N N . ASN A 1 89 ? -3.491 4.192 21.492 1.00 86.38 89 ASN A N 1
ATOM 705 C CA . ASN A 1 89 ? -4.949 4.078 21.443 1.00 86.38 89 ASN A CA 1
ATOM 706 C C . ASN A 1 89 ? -5.495 4.511 20.082 1.00 86.38 89 ASN A C 1
ATOM 708 O O . ASN A 1 89 ? -6.442 3.914 19.569 1.00 86.38 89 ASN A O 1
ATOM 712 N N . GLU A 1 90 ? -4.867 5.520 19.483 1.00 87.56 90 GLU A N 1
ATOM 713 C CA . GLU A 1 90 ? -5.209 6.000 18.152 1.00 87.56 90 GLU A CA 1
ATOM 714 C C . GLU A 1 90 ? -4.975 4.928 17.081 1.00 87.56 90 GLU A C 1
ATOM 716 O O . GLU A 1 90 ? -5.895 4.584 16.340 1.00 87.56 90 GLU A O 1
ATOM 721 N N . ILE A 1 91 ? -3.786 4.316 17.064 1.00 88.50 91 ILE A N 1
ATOM 722 C CA . ILE A 1 91 ? -3.457 3.220 16.143 1.00 88.50 91 ILE A CA 1
ATOM 723 C C . ILE A 1 91 ? -4.396 2.029 16.369 1.00 88.50 91 ILE A C 1
ATOM 725 O O . ILE A 1 91 ? -4.885 1.443 15.407 1.00 88.50 91 ILE A O 1
ATOM 729 N N . ALA A 1 92 ? -4.715 1.691 17.623 1.00 89.44 92 ALA A N 1
ATOM 730 C CA . ALA A 1 92 ? -5.680 0.634 17.921 1.00 89.44 92 ALA A CA 1
ATOM 731 C C . ALA A 1 92 ? -7.082 0.950 17.363 1.00 89.44 92 ALA A C 1
ATOM 733 O O . ALA A 1 92 ? -7.763 0.055 16.862 1.00 89.44 92 ALA A O 1
ATOM 734 N N . SER A 1 93 ? -7.511 2.215 17.419 1.00 90.62 93 SER A N 1
ATOM 735 C CA . SER A 1 93 ? -8.773 2.676 16.829 1.00 90.62 93 SER A CA 1
ATOM 736 C C . SER A 1 93 ? -8.762 2.566 15.300 1.00 90.62 93 SER A C 1
ATOM 738 O O . SER A 1 93 ? -9.689 2.000 14.718 1.00 90.62 93 SER A O 1
ATOM 740 N N . ILE A 1 94 ? -7.685 3.026 14.655 1.00 91.69 94 ILE A N 1
ATOM 741 C CA . ILE A 1 94 ? -7.494 2.939 13.199 1.00 91.69 94 ILE A CA 1
ATOM 742 C C . ILE A 1 94 ? -7.531 1.476 12.743 1.00 91.69 94 ILE A C 1
ATOM 744 O O . ILE A 1 94 ? -8.302 1.133 11.850 1.00 91.69 94 ILE A O 1
ATOM 748 N N . SER A 1 95 ? -6.786 0.589 13.405 1.00 92.69 95 SER A N 1
ATOM 749 C CA . SER A 1 95 ? -6.758 -0.840 13.076 1.00 92.69 95 SER A CA 1
ATOM 750 C C . SER A 1 95 ? -8.135 -1.502 13.177 1.00 92.69 95 SER A C 1
ATOM 752 O O . SER A 1 95 ? -8.485 -2.316 12.324 1.00 92.69 95 SER A O 1
ATOM 754 N N . ARG A 1 96 ? -8.957 -1.139 14.176 1.00 94.00 96 ARG A N 1
ATOM 755 C CA . ARG A 1 96 ? -10.340 -1.641 14.276 1.00 94.00 96 ARG A CA 1
ATOM 756 C C . ARG A 1 96 ? -11.204 -1.156 13.114 1.00 94.00 96 ARG A C 1
ATOM 758 O O . ARG A 1 96 ? -11.909 -1.967 12.523 1.00 94.00 96 ARG A O 1
ATOM 765 N N . LYS A 1 97 ? -11.117 0.129 12.753 1.00 94.50 97 LYS A N 1
ATOM 766 C CA . LYS A 1 97 ? -11.849 0.687 11.603 1.00 94.50 97 LYS A CA 1
ATOM 767 C C . LYS A 1 97 ? -11.452 0.012 10.291 1.00 94.50 97 LYS A C 1
ATOM 769 O O . LYS A 1 97 ? -12.322 -0.336 9.504 1.00 94.50 97 LYS A O 1
ATOM 774 N N . LEU A 1 98 ? -10.160 -0.234 10.081 1.00 95.38 98 LEU A N 1
ATOM 775 C CA . LEU A 1 98 ? -9.675 -0.948 8.898 1.00 95.38 98 LEU A CA 1
ATOM 776 C C . LEU A 1 98 ? -10.142 -2.406 8.881 1.00 95.38 98 LEU A C 1
ATOM 778 O O . LEU A 1 98 ? -10.523 -2.914 7.833 1.00 95.38 98 LEU A O 1
ATOM 782 N N . ARG A 1 99 ? -10.194 -3.079 10.036 1.00 96.38 99 ARG A N 1
ATOM 783 C CA . ARG A 1 99 ? -10.772 -4.425 10.119 1.00 96.38 99 ARG A CA 1
ATOM 784 C C . ARG A 1 99 ? -12.259 -4.431 9.760 1.00 96.38 99 ARG A C 1
ATOM 786 O O . ARG A 1 99 ? -12.685 -5.332 9.047 1.00 96.38 99 ARG A O 1
ATOM 793 N N . MET A 1 100 ? -13.033 -3.446 10.211 1.00 97.50 100 MET A N 1
ATOM 794 C CA . MET A 1 100 ? -14.435 -3.312 9.796 1.00 97.50 100 MET A CA 1
ATOM 795 C C . MET A 1 100 ? -14.532 -3.091 8.285 1.00 97.50 100 MET A C 1
ATOM 797 O O . MET A 1 100 ? -15.208 -3.858 7.612 1.00 97.50 100 MET A O 1
ATOM 801 N N . LEU A 1 101 ? -13.736 -2.166 7.739 1.00 96.94 101 LEU A N 1
ATOM 802 C CA . LEU A 1 101 ? -13.680 -1.907 6.300 1.00 96.94 101 LEU A CA 1
ATOM 803 C C . LEU A 1 101 ? -13.362 -3.170 5.485 1.00 96.94 101 LEU A C 1
ATOM 805 O O . LEU A 1 101 ? -13.973 -3.392 4.449 1.00 96.94 101 LEU A O 1
ATOM 809 N N . SER A 1 102 ? -12.432 -4.015 5.943 1.00 97.75 102 SER A N 1
ATOM 810 C CA . SER A 1 102 ? -12.103 -5.264 5.236 1.00 97.75 102 SER A CA 1
ATOM 811 C C . SER A 1 102 ? -13.278 -6.238 5.160 1.00 97.75 102 SER A C 1
ATOM 813 O O . SER A 1 102 ? -13.406 -6.963 4.179 1.00 97.75 102 SER A O 1
ATOM 815 N N . VAL A 1 103 ? -14.128 -6.251 6.192 1.00 97.75 103 VAL A N 1
ATOM 816 C CA . VAL A 1 103 ? -15.332 -7.085 6.226 1.00 97.75 103 VAL A CA 1
ATOM 817 C C . VAL A 1 103 ? -16.390 -6.478 5.316 1.00 97.75 103 VAL A C 1
ATOM 819 O O . VAL A 1 103 ? -16.935 -7.191 4.487 1.00 97.75 103 VAL A O 1
ATOM 822 N N . ASP A 1 104 ? -16.613 -5.166 5.412 1.00 96.88 104 ASP A N 1
ATOM 823 C CA . ASP A 1 104 ? -17.621 -4.456 4.617 1.00 96.88 104 ASP A CA 1
ATOM 824 C C . ASP A 1 104 ? -17.324 -4.505 3.109 1.00 96.88 104 ASP A C 1
ATOM 826 O O . ASP A 1 104 ? -18.236 -4.615 2.295 1.00 96.88 104 ASP A O 1
ATOM 830 N N . LEU A 1 105 ? -16.047 -4.417 2.724 1.00 97.62 105 LEU A N 1
ATOM 831 C CA . LEU A 1 105 ? -15.616 -4.496 1.325 1.00 97.62 105 LEU A CA 1
ATOM 832 C C . LEU A 1 105 ? -15.367 -5.929 0.841 1.00 97.62 105 LEU A C 1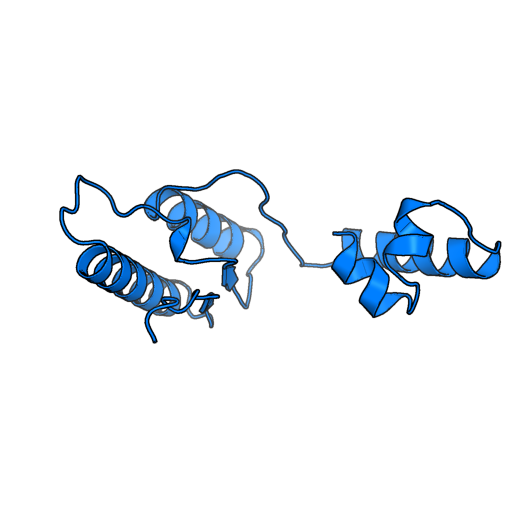
ATOM 834 O O . LEU A 1 105 ? -15.146 -6.119 -0.356 1.00 97.62 105 LEU A O 1
ATOM 838 N N . GLU A 1 106 ? -15.351 -6.903 1.755 1.00 98.00 106 GLU A N 1
ATOM 839 C CA . GLU A 1 106 ? -14.990 -8.302 1.501 1.00 98.00 106 GLU A CA 1
ATOM 840 C C . GLU A 1 106 ? -13.629 -8.462 0.795 1.00 98.00 106 GLU A C 1
ATOM 842 O O . GLU A 1 106 ? -13.472 -9.266 -0.124 1.00 98.00 106 GLU A O 1
ATOM 847 N N . ILE A 1 107 ? -12.622 -7.684 1.213 1.00 97.94 107 ILE A N 1
ATOM 848 C CA . ILE A 1 107 ? -11.263 -7.748 0.649 1.00 97.94 107 ILE A CA 1
ATOM 849 C C . ILE A 1 107 ? -10.175 -7.774 1.725 1.00 97.94 107 ILE A C 1
ATOM 851 O O . ILE A 1 107 ? -10.320 -7.149 2.781 1.00 97.94 107 ILE A O 1
ATOM 855 N N . PRO A 1 108 ? -9.031 -8.430 1.461 1.00 98.06 108 PRO A N 1
ATOM 856 C CA . PRO A 1 108 ? -7.839 -8.266 2.276 1.00 98.06 108 PRO A CA 1
ATOM 857 C C . PRO A 1 108 ? -7.344 -6.813 2.267 1.00 98.06 108 PRO A C 1
ATOM 859 O O . PRO A 1 108 ? -7.264 -6.158 1.225 1.00 98.06 108 PRO A O 1
ATOM 862 N N . IL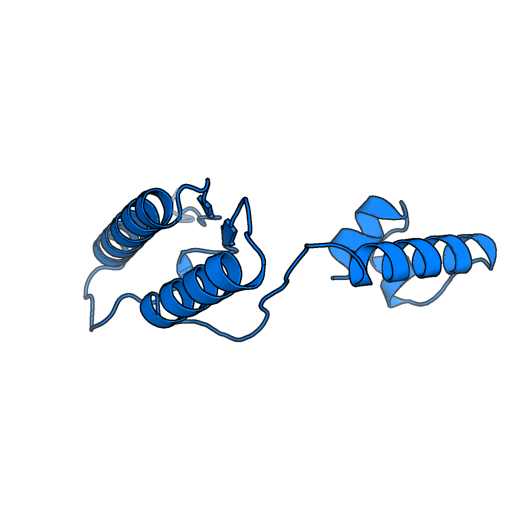E A 1 109 ? -6.936 -6.335 3.445 1.00 97.25 109 ILE A N 1
ATOM 863 C CA . ILE A 1 109 ? -6.262 -5.045 3.615 1.00 97.25 109 ILE A CA 1
ATOM 864 C C . ILE A 1 109 ? -4.872 -5.290 4.203 1.00 97.25 109 ILE A C 1
ATOM 866 O O . ILE A 1 109 ? -4.734 -5.836 5.299 1.00 97.25 109 ILE A O 1
ATOM 870 N N . VAL A 1 110 ? -3.839 -4.855 3.484 1.00 96.50 110 VAL A N 1
ATOM 871 C CA . VAL A 1 110 ? -2.437 -4.928 3.901 1.00 96.50 110 VAL A CA 1
ATOM 872 C C . VAL A 1 110 ? -1.972 -3.534 4.293 1.00 96.50 110 VAL A C 1
ATOM 874 O O . VAL A 1 110 ? -1.943 -2.621 3.473 1.00 96.50 110 VAL A O 1
ATOM 877 N N . CYS A 1 111 ? -1.587 -3.367 5.554 1.00 93.75 111 CYS A N 1
ATOM 878 C CA . CYS A 1 111 ? -1.146 -2.080 6.078 1.00 93.75 111 CYS A CA 1
ATOM 879 C C . CYS A 1 111 ? 0.297 -2.162 6.554 1.00 93.75 111 CYS A C 1
ATOM 881 O O . CYS A 1 111 ? 0.647 -3.048 7.335 1.00 93.75 111 CYS A O 1
ATOM 883 N N . LEU A 1 112 ? 1.117 -1.201 6.142 1.00 92.94 112 LEU A N 1
ATOM 884 C CA . LEU A 1 112 ? 2.452 -1.033 6.689 1.00 92.94 112 LEU A CA 1
ATOM 885 C C . LEU A 1 112 ? 2.362 -0.320 8.038 1.00 92.94 112 LEU A C 1
ATOM 887 O O . LEU A 1 112 ? 1.646 0.670 8.194 1.00 92.94 112 LEU A O 1
ATOM 891 N N . SER A 1 113 ? 3.090 -0.839 9.022 1.00 88.94 113 SER A N 1
ATOM 892 C CA . SER A 1 113 ? 3.193 -0.248 10.351 1.00 88.94 113 SER A CA 1
ATOM 893 C C . SER A 1 113 ? 4.658 -0.093 10.719 1.00 88.94 113 SER A C 1
ATOM 895 O O . SER A 1 113 ? 5.420 -1.060 10.712 1.00 88.94 113 SER A O 1
ATOM 897 N N . GLN A 1 114 ? 5.055 1.129 11.056 1.00 86.44 114 GLN A N 1
ATOM 898 C CA . GLN A 1 114 ? 6.376 1.399 11.596 1.00 86.44 114 GLN A CA 1
ATOM 899 C C . GLN A 1 114 ? 6.467 0.987 13.074 1.00 86.44 114 GLN A C 1
ATOM 901 O O . GLN A 1 114 ? 5.620 1.339 13.897 1.00 86.44 114 GLN A O 1
ATOM 906 N N . LEU A 1 115 ? 7.535 0.274 13.429 1.00 84.19 115 LEU A N 1
ATOM 907 C CA . LEU A 1 115 ? 7.836 -0.067 14.818 1.00 84.19 115 LEU A CA 1
ATOM 908 C C . LEU A 1 115 ? 8.486 1.117 15.545 1.00 84.19 115 LEU A C 1
ATOM 910 O O . LEU A 1 115 ? 9.237 1.899 14.956 1.00 84.19 115 LEU A O 1
ATOM 914 N N . SER A 1 116 ? 8.212 1.237 16.847 1.00 79.50 116 SER A N 1
ATOM 915 C CA . SER A 1 116 ? 8.927 2.189 17.699 1.00 79.50 116 SER A CA 1
ATOM 916 C C . SER A 1 116 ? 10.411 1.832 17.742 1.00 79.50 116 SER A C 1
ATOM 918 O O . SER A 1 116 ? 10.769 0.663 17.850 1.00 79.50 116 SER A O 1
ATOM 920 N N . ARG A 1 117 ? 11.279 2.847 17.697 1.00 79.81 117 ARG A N 1
ATOM 921 C CA . ARG A 1 117 ? 12.738 2.677 17.780 1.00 79.81 117 ARG A CA 1
ATOM 922 C C . ARG A 1 117 ? 13.242 2.392 19.201 1.00 79.81 117 ARG A C 1
ATOM 924 O O . ARG A 1 117 ? 14.451 2.317 19.381 1.00 79.81 117 ARG A O 1
ATOM 931 N N . LYS A 1 118 ? 12.351 2.290 20.201 1.00 65.31 118 LYS A N 1
ATOM 932 C CA . LYS A 1 118 ? 12.724 2.007 21.594 1.00 65.31 118 LYS A CA 1
ATOM 933 C C . LYS A 1 118 ? 13.218 0.566 21.736 1.00 65.31 118 LYS A C 1
ATOM 935 O O . LYS A 1 118 ? 12.432 -0.345 21.987 1.00 65.31 118 LYS A O 1
ATOM 940 N N . VAL A 1 119 ? 14.522 0.418 21.543 1.00 53.72 119 VAL A N 1
ATOM 941 C CA . VAL A 1 119 ? 15.392 -0.433 22.363 1.00 53.72 119 VAL A CA 1
ATOM 942 C C . VAL A 1 119 ? 15.710 0.308 23.655 1.00 53.72 119 VAL A C 1
ATOM 944 O O . VAL A 1 119 ? 15.827 1.556 23.586 1.00 53.72 119 VAL A O 1
#